Protein AF-A0A453D457-F1 (afdb_monomer_lite)

Organism: Aegilops tauschii subsp. strangulata (NCBI:txid200361)

pLDDT: mean 85.31, std 11.93, range [51.56, 97.19]

Radius of gyration: 21.42 Å; chains: 1; bounding box: 44×26×60 Å

Secondary structure (DSSP, 8-state):
-B-TTT--B---------SSGGGSPPGGGG---------SS----PPPTTTSSTT--EEEEHHHHHHHSPPP-TTSSS-EEEEEEE-TTS-EEEEEEEE---TTEEEEE-

Foldseek 3Di:
DADPPPRRDDDDDDDDDDPDPVRDDPPVVVDDDPPDDDDPADDDDDDDPQCPDPPHFDWDFPVNCVGPDDDWDVVDVFTKDWDWDADPVRDTDIWIWTDDPDPTTTTIHD

InterPro domains:
  IPR003340 B3 DNA binding domain [PF02362] (43-102)
  IPR003340 B3 DNA binding domain [cd10017] (42-102)
  IPR015300 DNA-binding pseudobarrel domain superfamily [G3DSA:2.40.330.10] (41-109)
  IPR015300 DNA-binding pseudobarrel domain superfamily [SSF101936] (34-102)
  IPR044835 Auxin response factor [PTHR31384] (1-102)

Structure (mmCIF, N/CA/C/O backbone):
data_AF-A0A453D457-F1
#
_entry.id   AF-A0A453D457-F1
#
loop_
_atom_site.group_PDB
_atom_site.id
_atom_site.type_symbol
_atom_site.label_atom_id
_atom_site.label_alt_id
_atom_site.label_comp_id
_atom_site.label_asym_id
_atom_site.label_entity_id
_atom_site.label_seq_id
_atom_site.pdbx_PDB_ins_code
_atom_site.Cartn_x
_atom_site.Cartn_y
_atom_site.Cartn_z
_atom_site.occupancy
_atom_site.B_iso_or_equiv
_atom_site.auth_seq_id
_atom_site.auth_comp_id
_atom_site.auth_asym_id
_atom_site.auth_atom_id
_atom_site.pdbx_PDB_model_num
ATOM 1 N N . HIS A 1 1 ? -10.463 -1.370 10.385 1.00 90.31 1 HIS A N 1
ATOM 2 C CA . HIS A 1 1 ? -11.301 -1.405 9.175 1.00 90.31 1 HIS A CA 1
ATOM 3 C C . HIS A 1 1 ? -10.712 -0.441 8.162 1.00 90.31 1 HIS A C 1
ATOM 5 O O . HIS A 1 1 ? -9.979 0.457 8.572 1.00 90.31 1 HIS A O 1
ATOM 11 N N . ALA A 1 2 ? -10.993 -0.649 6.882 1.00 95.75 2 ALA A N 1
ATOM 12 C CA . ALA A 1 2 ? -10.614 0.260 5.812 1.00 95.75 2 ALA A CA 1
ATOM 13 C C . ALA A 1 2 ? -11.781 0.356 4.824 1.00 95.75 2 ALA A C 1
ATOM 15 O O . ALA A 1 2 ? -12.472 -0.641 4.598 1.00 95.75 2 ALA A O 1
ATOM 16 N N . ASP A 1 3 ? -12.028 1.546 4.292 1.00 96.06 3 ASP A N 1
ATOM 17 C CA . ASP A 1 3 ? -12.982 1.746 3.205 1.00 96.06 3 ASP A CA 1
ATOM 18 C C . ASP A 1 3 ? -12.431 1.172 1.890 1.00 96.06 3 ASP A C 1
ATOM 20 O O . ASP A 1 3 ? -11.255 1.359 1.584 1.00 96.06 3 ASP A O 1
ATOM 24 N N . LYS A 1 4 ? -13.260 0.445 1.130 1.00 94.12 4 LYS A N 1
ATOM 25 C CA . LYS A 1 4 ? -12.807 -0.323 -0.046 1.00 94.12 4 LYS A CA 1
ATOM 26 C C . LYS A 1 4 ? -12.494 0.530 -1.271 1.00 94.12 4 LYS A C 1
ATOM 28 O O . LYS A 1 4 ? -11.745 0.073 -2.127 1.00 94.12 4 LYS A O 1
ATOM 33 N N . ASP A 1 5 ? -13.080 1.719 -1.361 1.00 94.31 5 ASP A N 1
ATOM 34 C CA . ASP A 1 5 ? -12.950 2.579 -2.537 1.00 94.31 5 ASP A CA 1
ATOM 35 C C . ASP A 1 5 ? -11.912 3.688 -2.310 1.00 94.31 5 ASP A C 1
ATOM 37 O O . ASP A 1 5 ? -11.273 4.149 -3.255 1.00 94.31 5 ASP A O 1
ATOM 41 N N . THR A 1 6 ? -11.739 4.122 -1.057 1.00 96.31 6 THR A N 1
ATOM 42 C CA . THR A 1 6 ? -10.882 5.263 -0.688 1.00 96.31 6 THR A CA 1
ATOM 43 C C . THR A 1 6 ? -9.640 4.892 0.123 1.00 96.31 6 THR A C 1
ATOM 45 O O . THR A 1 6 ? -8.797 5.759 0.357 1.00 96.31 6 THR A O 1
ATOM 48 N N . ASP A 1 7 ? -9.527 3.638 0.574 1.00 94.62 7 ASP A N 1
ATOM 49 C CA . ASP A 1 7 ? -8.486 3.150 1.490 1.00 94.62 7 ASP A CA 1
ATOM 50 C C . ASP A 1 7 ? -8.428 3.879 2.852 1.00 94.62 7 ASP A C 1
ATOM 52 O O . ASP A 1 7 ? -7.460 3.733 3.606 1.00 94.62 7 ASP A O 1
ATOM 56 N N . GLU A 1 8 ? -9.465 4.640 3.224 1.00 97.19 8 GLU A N 1
ATOM 57 C CA . GLU A 1 8 ? -9.516 5.334 4.514 1.00 97.19 8 GLU A CA 1
ATOM 58 C C . GLU A 1 8 ? -9.574 4.329 5.676 1.00 97.19 8 GLU A C 1
ATOM 60 O O . GLU A 1 8 ? -10.510 3.535 5.802 1.00 97.19 8 GLU A O 1
ATOM 65 N N . VAL A 1 9 ? -8.565 4.362 6.554 1.00 95.62 9 VAL A N 1
ATOM 66 C CA . VAL A 1 9 ? -8.450 3.455 7.704 1.00 95.62 9 VAL A CA 1
ATOM 67 C C . VAL A 1 9 ? -9.111 4.027 8.956 1.00 95.62 9 VAL A C 1
ATOM 69 O O . VAL A 1 9 ? -8.867 5.165 9.348 1.00 95.62 9 VAL A O 1
ATOM 72 N N . TYR A 1 10 ? -9.893 3.200 9.650 1.00 94.06 10 TYR A N 1
ATOM 73 C CA . TYR A 1 10 ? -10.569 3.592 10.888 1.00 94.06 10 TYR A CA 1
ATOM 74 C C . TYR A 1 10 ? -10.682 2.444 11.897 1.00 94.06 10 TYR A C 1
ATOM 76 O O . TYR A 1 10 ? -10.624 1.247 11.576 1.00 94.06 10 TYR A O 1
ATOM 84 N N . ALA A 1 11 ? -10.871 2.831 13.157 1.00 93.12 11 ALA A N 1
ATOM 85 C CA . ALA A 1 11 ? -11.139 1.933 14.268 1.00 93.12 11 ALA A CA 1
ATOM 86 C C . ALA A 1 11 ? -12.505 2.255 14.873 1.00 93.12 11 ALA A C 1
ATOM 88 O O . ALA A 1 11 ? -12.863 3.417 15.043 1.00 93.12 11 ALA A O 1
ATOM 89 N N . GLN A 1 12 ? -13.250 1.212 15.226 1.00 91.75 12 GLN A N 1
ATOM 90 C CA . GLN A 1 12 ? -14.482 1.354 15.984 1.00 91.75 12 GLN A CA 1
ATOM 91 C C . GLN A 1 12 ? -14.159 1.124 17.456 1.00 91.75 12 GLN A C 1
ATOM 93 O O . GLN A 1 12 ? -13.641 0.071 17.826 1.00 91.75 12 GLN A O 1
ATOM 98 N N . MET A 1 13 ? -14.456 2.116 18.286 1.00 90.31 13 MET A N 1
ATOM 99 C CA . MET A 1 13 ? -14.291 2.025 19.731 1.00 90.31 13 MET A CA 1
ATOM 100 C C . MET A 1 13 ? -15.670 1.982 20.374 1.00 90.31 13 MET A C 1
ATOM 102 O O . MET A 1 13 ? -16.509 2.837 20.100 1.00 90.31 13 MET A O 1
ATOM 106 N N . THR A 1 14 ? -15.903 0.990 21.229 1.00 88.44 14 THR A N 1
ATOM 107 C CA . THR A 1 14 ? -17.098 0.951 22.076 1.00 88.44 14 THR A CA 1
ATOM 108 C C . THR A 1 14 ? -16.702 1.481 23.442 1.00 88.44 14 THR A C 1
ATOM 110 O O . THR A 1 14 ? -15.852 0.894 24.109 1.00 88.44 14 THR A O 1
ATOM 113 N N . LEU A 1 15 ? -17.276 2.619 23.825 1.00 89.50 15 LEU A N 1
ATOM 114 C CA . LEU A 1 15 ? -17.000 3.272 25.098 1.00 89.50 15 LEU A CA 1
ATOM 115 C C . LEU A 1 15 ? -18.182 3.062 26.036 1.00 89.50 15 LEU A C 1
ATOM 117 O O . LEU A 1 15 ? -19.332 3.251 25.643 1.00 89.50 15 LEU A O 1
ATOM 121 N N . GLN A 1 16 ? -17.886 2.711 27.281 1.00 86.31 16 GLN A N 1
ATOM 122 C CA . GLN A 1 16 ? -18.880 2.617 28.336 1.00 86.31 16 GLN A CA 1
ATOM 123 C C . GLN A 1 16 ? -18.668 3.758 29.334 1.00 86.31 16 GLN A C 1
ATOM 125 O O . GLN A 1 16 ? -17.585 3.850 29.915 1.00 86.31 16 GLN A O 1
ATOM 130 N N . PRO A 1 17 ? -19.676 4.617 29.557 1.00 89.88 17 PRO A N 1
ATOM 131 C CA . PRO A 1 17 ? -19.649 5.568 30.657 1.00 89.88 17 PRO A CA 1
ATOM 132 C C . PRO A 1 17 ? -19.636 4.826 31.994 1.00 89.88 17 PRO A C 1
ATOM 134 O O . PRO A 1 17 ? -20.397 3.880 32.195 1.00 89.88 17 PRO A O 1
ATOM 137 N N . VAL A 1 18 ? -18.788 5.274 32.913 1.00 91.31 18 VAL A N 1
ATOM 138 C CA . VAL A 1 18 ? -18.645 4.697 34.251 1.00 91.31 18 VAL A CA 1
ATOM 139 C C . VAL A 1 18 ? -18.879 5.819 35.254 1.00 91.31 18 VAL A C 1
ATOM 141 O O . VAL A 1 18 ? -18.205 6.846 35.189 1.00 91.31 18 VAL A O 1
ATOM 144 N N . ASN A 1 19 ? -19.839 5.634 36.163 1.00 89.94 19 ASN A N 1
ATOM 145 C CA . ASN A 1 19 ? -20.190 6.637 37.175 1.00 89.94 19 ASN A CA 1
ATOM 146 C C . ASN A 1 19 ? -19.548 6.339 38.539 1.00 89.94 19 ASN A C 1
ATOM 148 O O . ASN A 1 19 ? -19.462 7.226 39.387 1.00 89.94 19 ASN A O 1
ATOM 152 N N . SER A 1 20 ? -19.099 5.100 38.755 1.00 90.38 20 SER A N 1
ATOM 153 C CA . SER A 1 20 ? -18.427 4.651 39.971 1.00 90.38 20 SER A CA 1
ATOM 154 C C . SER A 1 20 ? -17.455 3.505 39.675 1.00 90.38 20 SER A C 1
ATOM 156 O O . SER A 1 20 ? -17.629 2.773 38.703 1.00 90.38 20 SER A O 1
ATOM 158 N N . GLU A 1 21 ? -16.437 3.305 40.517 1.00 82.00 21 GLU A N 1
ATOM 159 C CA . GLU A 1 21 ? -15.457 2.222 40.320 1.00 82.00 21 GLU A CA 1
ATOM 160 C C . GLU A 1 21 ? -16.087 0.817 40.340 1.00 82.00 21 GLU A C 1
ATOM 162 O O . GLU A 1 21 ? -15.538 -0.110 39.750 1.00 82.00 21 GLU A O 1
ATOM 167 N N . THR A 1 22 ? -17.266 0.655 40.952 1.00 83.25 22 THR A N 1
ATOM 168 C CA . THR A 1 22 ? -18.022 -0.607 40.939 1.00 83.25 22 THR A CA 1
ATOM 169 C C . THR A 1 22 ? -18.646 -0.936 39.582 1.00 83.25 22 THR A C 1
ATOM 171 O O . THR A 1 22 ? -18.962 -2.097 39.340 1.00 83.25 22 THR A O 1
ATOM 174 N N . ASP A 1 23 ? -18.792 0.051 38.690 1.00 80.50 23 ASP A N 1
ATOM 175 C CA . ASP A 1 23 ? -19.353 -0.127 37.342 1.00 80.50 23 ASP A CA 1
ATOM 176 C C . ASP A 1 23 ? -18.276 -0.486 36.295 1.00 80.50 23 ASP A C 1
ATOM 178 O O . ASP A 1 23 ? -18.583 -0.689 35.117 1.00 80.50 23 ASP A O 1
ATOM 182 N N . VAL A 1 24 ? -16.999 -0.541 36.700 1.00 83.31 24 VAL A N 1
ATOM 183 C CA . VAL A 1 24 ? -15.875 -0.879 35.818 1.00 83.31 24 VAL A CA 1
ATOM 184 C C . VAL A 1 24 ? -15.865 -2.381 35.546 1.00 83.31 24 VAL A C 1
ATOM 186 O O . VAL A 1 24 ? -15.688 -3.194 36.454 1.00 83.31 24 VAL A O 1
ATOM 189 N N . PHE A 1 25 ? -15.980 -2.766 34.274 1.00 80.62 25 PHE A N 1
ATOM 190 C CA . PHE A 1 25 ? -15.813 -4.164 33.886 1.00 80.62 25 PHE A CA 1
ATOM 191 C C . PHE A 1 25 ? -14.380 -4.648 34.172 1.00 80.62 25 PHE A C 1
ATOM 193 O O . PHE A 1 25 ? -13.416 -4.001 33.749 1.00 80.62 25 PHE A O 1
ATOM 200 N N . PRO A 1 26 ? -14.199 -5.807 34.835 1.00 74.19 26 PRO A N 1
ATOM 201 C CA . PRO A 1 26 ? -12.873 -6.349 35.094 1.00 74.19 26 PRO A CA 1
ATOM 202 C C . PRO A 1 26 ? -12.127 -6.626 33.784 1.00 74.19 26 PRO A C 1
ATOM 204 O O . PRO A 1 26 ? -12.620 -7.369 32.936 1.00 74.19 26 PRO A O 1
ATOM 207 N N . ILE A 1 27 ? -10.904 -6.107 33.642 1.00 71.75 27 ILE A N 1
ATOM 208 C CA . ILE A 1 27 ? -10.034 -6.307 32.463 1.00 71.75 27 ILE A CA 1
ATOM 209 C C . ILE A 1 27 ? -9.922 -7.785 32.016 1.00 71.75 27 ILE A C 1
ATOM 211 O O . ILE A 1 27 ? -9.948 -8.025 30.808 1.00 71.75 27 ILE A O 1
ATOM 215 N N . PRO A 1 28 ? -9.866 -8.794 32.916 1.00 67.56 28 PRO A N 1
ATOM 216 C CA . PRO A 1 28 ? -9.824 -10.202 32.510 1.00 67.56 28 PRO A CA 1
ATOM 217 C C . PRO A 1 28 ? -11.055 -10.681 31.721 1.00 67.56 28 PRO A C 1
ATOM 219 O O . PRO A 1 28 ? -10.952 -11.652 30.976 1.00 67.56 28 PRO A O 1
ATOM 222 N N . SER A 1 29 ? -12.209 -10.014 31.863 1.00 62.66 29 SER A N 1
ATOM 223 C CA . SER A 1 29 ? -13.455 -10.372 31.163 1.00 62.66 29 SER A CA 1
ATOM 224 C C . SER A 1 29 ? -13.462 -9.995 29.679 1.00 62.66 29 SER A C 1
ATOM 226 O O . SER A 1 29 ? -14.256 -10.533 28.914 1.00 62.66 29 SER A O 1
ATOM 228 N N . LEU A 1 30 ? -12.548 -9.121 29.253 1.00 63.94 30 LEU A N 1
ATOM 229 C CA . LEU A 1 30 ? -12.456 -8.647 27.874 1.00 63.94 30 LEU A CA 1
ATOM 230 C C . LEU A 1 30 ? -11.604 -9.545 26.945 1.00 63.94 30 LEU A C 1
ATOM 232 O O . LEU A 1 30 ? -11.411 -9.225 25.773 1.00 63.94 30 LEU A O 1
ATOM 236 N N . GLY A 1 31 ? -11.111 -10.686 27.433 1.00 60.56 31 GLY A N 1
ATOM 237 C CA . GLY A 1 31 ? -10.308 -11.617 26.639 1.00 60.56 31 GLY A CA 1
ATOM 238 C C . GLY A 1 31 ? -8.852 -11.180 26.427 1.00 60.56 31 GLY A C 1
ATOM 239 O O . GLY A 1 31 ? -8.401 -10.126 26.877 1.00 60.56 31 GLY A O 1
ATOM 240 N N . SER A 1 32 ? -8.075 -12.047 25.769 1.00 61.16 32 SER A N 1
ATOM 241 C CA . SER A 1 32 ? -6.656 -11.807 25.484 1.00 61.16 32 SER A CA 1
ATOM 242 C C . SER A 1 32 ? -6.516 -10.755 24.387 1.00 61.16 32 SER A C 1
ATOM 244 O O . SER A 1 32 ? -6.563 -11.061 23.196 1.00 61.16 32 SER A O 1
ATOM 246 N N . TYR A 1 33 ? -6.363 -9.495 24.784 1.00 64.94 33 TYR A N 1
ATOM 247 C CA . TYR A 1 33 ? -6.036 -8.424 23.857 1.00 64.94 33 TYR A CA 1
ATOM 248 C C . TYR A 1 33 ? -4.667 -8.667 23.235 1.00 64.94 33 TYR A C 1
ATOM 250 O O . TYR A 1 33 ? -3.626 -8.422 23.854 1.00 64.94 33 TYR A O 1
ATOM 258 N N . ALA A 1 34 ? -4.657 -9.110 21.979 1.00 65.19 34 ALA A N 1
ATOM 259 C CA . ALA A 1 34 ? -3.477 -8.983 21.147 1.00 65.19 34 ALA A CA 1
ATOM 260 C C . ALA A 1 34 ? -3.127 -7.490 21.099 1.00 65.19 34 ALA A C 1
ATOM 262 O O . ALA A 1 34 ? -3.876 -6.680 20.553 1.00 65.19 34 ALA A O 1
ATOM 263 N N . LYS A 1 35 ? -2.018 -7.104 21.741 1.00 66.75 35 LYS A N 1
ATOM 264 C CA . LYS A 1 35 ? -1.527 -5.728 21.666 1.00 66.75 35 LYS A CA 1
ATOM 265 C C . LYS A 1 35 ? -1.382 -5.370 20.191 1.00 66.75 35 LYS A C 1
ATOM 267 O O . LYS A 1 35 ? -0.660 -6.064 19.476 1.00 66.75 35 LYS A O 1
ATOM 272 N N . SER A 1 36 ? -2.029 -4.287 19.767 1.00 73.31 36 SER A N 1
ATOM 273 C CA . SER A 1 36 ? -1.756 -3.688 18.465 1.00 73.31 36 SER A CA 1
ATOM 274 C C . SER A 1 36 ? -0.280 -3.301 18.439 1.00 73.31 36 SER A C 1
ATO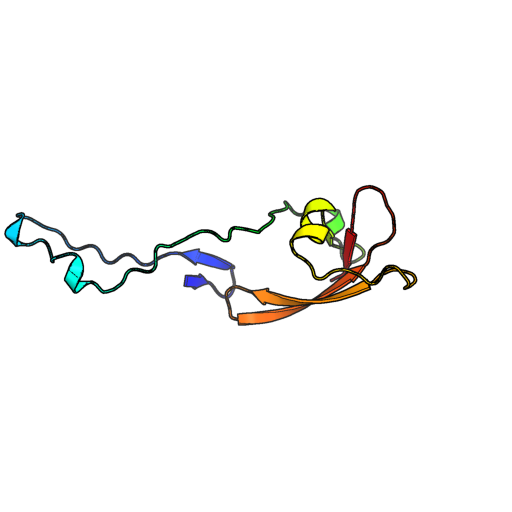M 276 O O . SER A 1 36 ? 0.162 -2.443 19.206 1.00 73.31 36 SER A O 1
ATOM 278 N N . LYS A 1 37 ? 0.513 -4.015 17.642 1.00 80.31 37 LYS A N 1
ATOM 279 C CA . LYS A 1 37 ? 1.929 -3.728 17.431 1.00 80.31 37 LYS A CA 1
ATOM 280 C C . LYS A 1 37 ? 2.117 -3.380 15.970 1.00 80.31 37 LYS A C 1
ATOM 282 O O . LYS A 1 37 ? 1.633 -4.095 15.097 1.00 80.31 37 LYS A O 1
ATOM 287 N N . HIS A 1 38 ? 2.851 -2.305 15.718 1.00 81.06 38 HIS A N 1
ATOM 288 C CA . HIS A 1 38 ? 3.281 -1.989 14.366 1.00 81.06 38 HIS A CA 1
ATOM 289 C C . HIS A 1 38 ? 4.208 -3.090 13.826 1.00 81.06 38 HIS A C 1
ATOM 291 O O . HIS A 1 38 ? 4.960 -3.685 14.610 1.00 81.06 38 HIS A O 1
ATOM 297 N N . PRO A 1 39 ? 4.186 -3.353 12.507 1.00 83.00 39 PRO A N 1
ATOM 298 C CA . PRO A 1 39 ? 5.169 -4.218 11.872 1.00 83.00 39 PRO A CA 1
ATOM 299 C C . PRO A 1 39 ? 6.584 -3.719 12.171 1.00 83.00 39 PRO A C 1
ATOM 301 O O . PRO A 1 39 ? 6.857 -2.522 12.100 1.00 83.00 39 PRO A O 1
ATOM 304 N N . ALA A 1 40 ? 7.496 -4.637 12.491 1.00 81.56 40 ALA A N 1
ATOM 305 C CA . ALA A 1 40 ? 8.892 -4.284 12.751 1.00 81.56 40 ALA A CA 1
ATOM 306 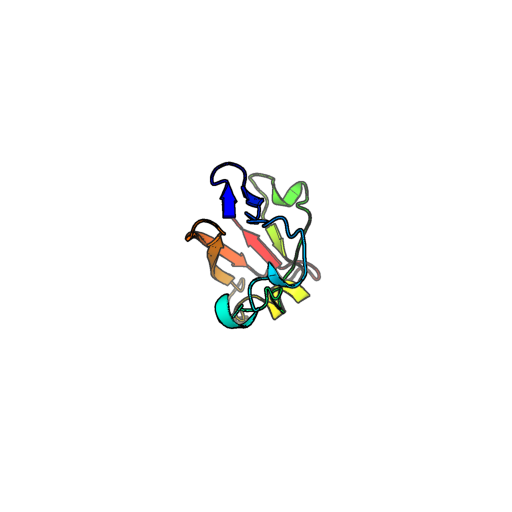C C . ALA A 1 40 ? 9.644 -3.868 11.471 1.00 81.56 40 ALA A C 1
ATOM 308 O O . ALA A 1 40 ? 10.672 -3.189 11.535 1.00 81.56 40 ALA A O 1
ATOM 309 N N . GLU A 1 41 ? 9.140 -4.274 10.304 1.00 90.06 41 GLU A N 1
ATOM 310 C CA . GLU A 1 41 ? 9.769 -4.041 9.010 1.00 90.06 41 GLU A CA 1
ATOM 311 C C . GLU A 1 41 ? 8.746 -3.483 8.024 1.00 90.06 41 GLU A C 1
ATOM 313 O O . GLU A 1 41 ? 7.781 -4.149 7.661 1.00 90.06 41 GLU A O 1
ATOM 318 N N . TYR A 1 42 ? 8.946 -2.231 7.622 1.00 92.12 42 TYR A N 1
ATOM 319 C CA . TYR A 1 42 ? 8.146 -1.544 6.617 1.00 92.12 42 TYR A CA 1
ATOM 320 C C . TYR A 1 42 ? 8.967 -0.408 5.999 1.00 92.12 42 TYR A C 1
ATOM 322 O O . TYR A 1 42 ? 10.024 -0.028 6.515 1.00 92.12 42 TYR A O 1
ATOM 330 N N . PHE A 1 43 ? 8.471 0.154 4.902 1.00 93.25 43 PHE A N 1
ATOM 331 C CA . PHE A 1 43 ? 8.936 1.430 4.373 1.00 93.25 43 PHE A CA 1
ATOM 332 C C . PHE A 1 43 ? 7.740 2.242 3.886 1.00 93.25 43 PHE A C 1
ATOM 334 O O . PHE A 1 43 ? 6.738 1.678 3.453 1.00 93.25 43 PHE A O 1
ATOM 341 N N . CYS A 1 44 ? 7.867 3.564 3.940 1.00 93.44 44 CYS A N 1
ATOM 342 C CA . CYS A 1 44 ? 6.901 4.490 3.366 1.00 93.44 44 CYS A CA 1
ATOM 343 C C . CYS A 1 44 ? 7.639 5.406 2.394 1.00 93.44 44 CYS A C 1
ATOM 345 O O . CYS A 1 44 ? 8.761 5.840 2.672 1.00 93.44 44 CYS A O 1
ATOM 347 N N . LYS A 1 45 ? 7.014 5.705 1.258 1.00 90.88 45 LYS A N 1
ATOM 348 C CA . LYS A 1 45 ? 7.564 6.607 0.251 1.00 90.88 45 LYS A CA 1
ATOM 349 C C . LYS A 1 45 ? 6.458 7.512 -0.275 1.00 90.88 45 LYS A C 1
ATOM 351 O O . LYS A 1 45 ? 5.419 7.025 -0.705 1.00 90.88 45 LYS A O 1
ATOM 356 N N . ASN A 1 46 ? 6.729 8.814 -0.308 1.00 94.75 46 ASN A N 1
ATOM 357 C CA . ASN A 1 46 ? 5.904 9.756 -1.055 1.00 94.75 46 ASN A CA 1
ATOM 358 C C . ASN A 1 46 ? 6.121 9.519 -2.552 1.00 94.75 46 ASN A C 1
ATOM 360 O O . ASN A 1 46 ? 7.265 9.538 -3.021 1.00 94.75 46 ASN A O 1
ATOM 364 N N . LEU A 1 47 ? 5.037 9.279 -3.289 1.00 92.38 47 LEU A N 1
ATOM 365 C CA . LEU A 1 47 ? 5.108 9.070 -4.730 1.00 92.38 47 LEU A CA 1
ATOM 366 C C . LEU A 1 47 ? 5.601 10.343 -5.421 1.00 92.38 47 LEU A C 1
ATOM 368 O O . LEU A 1 47 ? 5.116 11.445 -5.167 1.00 92.38 47 LEU A O 1
ATOM 372 N N . THR A 1 48 ? 6.586 10.182 -6.295 1.00 91.69 48 THR A N 1
ATOM 373 C CA . THR A 1 48 ? 7.099 11.249 -7.156 1.00 91.69 48 THR A CA 1
ATOM 374 C C . THR A 1 48 ? 6.348 11.260 -8.486 1.00 91.69 48 THR A C 1
ATOM 376 O O . THR A 1 48 ? 5.724 10.268 -8.860 1.00 91.69 48 THR A O 1
ATOM 379 N N . ALA A 1 49 ? 6.457 12.349 -9.252 1.00 91.94 49 ALA A N 1
ATOM 380 C CA . ALA A 1 49 ? 5.819 12.451 -10.569 1.00 91.94 49 ALA A CA 1
ATOM 381 C C . ALA A 1 49 ? 6.228 11.320 -11.535 1.00 91.94 49 ALA A C 1
ATOM 383 O O . ALA A 1 49 ? 5.432 10.900 -12.370 1.00 91.94 49 ALA A O 1
ATOM 384 N N . SER A 1 50 ? 7.454 10.796 -11.422 1.00 88.94 50 SER A N 1
ATOM 385 C CA . SER A 1 50 ? 7.886 9.652 -12.231 1.00 88.94 50 SER A CA 1
ATOM 386 C C . SER A 1 50 ? 7.229 8.339 -11.809 1.00 88.94 50 SER A C 1
ATOM 388 O O . SER A 1 50 ? 6.978 7.504 -12.674 1.00 88.94 50 SER A O 1
ATOM 390 N N . ASP A 1 51 ? 6.927 8.160 -10.516 1.00 90.19 51 ASP A N 1
ATOM 391 C CA . ASP A 1 51 ? 6.299 6.932 -10.007 1.00 90.19 51 ASP A CA 1
ATOM 392 C C . ASP A 1 51 ? 4.844 6.793 -10.481 1.00 90.19 51 ASP A C 1
ATOM 394 O O . ASP A 1 51 ? 4.360 5.678 -10.633 1.00 90.19 51 ASP A O 1
ATOM 398 N N . THR A 1 52 ? 4.155 7.915 -10.716 1.00 90.44 52 THR A N 1
ATOM 399 C CA . THR A 1 52 ? 2.751 7.957 -11.166 1.00 90.44 52 THR A CA 1
ATOM 400 C C . THR A 1 52 ? 2.597 8.150 -12.675 1.00 90.44 52 THR A C 1
ATOM 402 O O . THR A 1 52 ? 1.482 8.155 -13.193 1.00 90.44 52 THR A O 1
ATOM 405 N N . SER A 1 53 ? 3.702 8.325 -13.403 1.00 89.75 53 SER A N 1
ATOM 406 C CA . SER A 1 53 ? 3.666 8.452 -14.858 1.00 89.75 53 SER A CA 1
ATOM 407 C C . SER A 1 53 ? 3.395 7.101 -15.526 1.00 89.75 53 SER A C 1
ATOM 409 O O . SER A 1 53 ? 3.946 6.081 -15.126 1.00 89.75 53 SER A O 1
ATOM 411 N N . THR A 1 54 ? 2.608 7.095 -16.604 1.00 83.44 54 THR A N 1
ATOM 412 C CA . THR A 1 54 ? 2.219 5.869 -17.335 1.00 83.44 54 THR A CA 1
ATOM 413 C C . THR A 1 54 ? 3.385 5.110 -17.967 1.00 83.44 54 THR A C 1
ATOM 415 O O . THR A 1 54 ? 3.261 3.930 -18.271 1.00 83.44 54 THR A O 1
ATOM 418 N N . HIS A 1 55 ? 4.508 5.790 -18.188 1.00 78.62 55 HIS A N 1
ATOM 419 C CA . HIS A 1 55 ? 5.718 5.220 -18.786 1.00 78.62 55 HIS A CA 1
ATOM 420 C C . HIS A 1 55 ? 6.830 5.000 -17.749 1.00 78.62 55 HIS A C 1
ATOM 422 O O . HIS A 1 55 ? 7.911 4.515 -18.087 1.00 78.62 55 HIS A O 1
ATOM 428 N N . GLY A 1 56 ? 6.593 5.422 -16.507 1.00 75.12 56 GLY A N 1
ATOM 429 C CA . GLY A 1 56 ? 7.525 5.281 -15.404 1.00 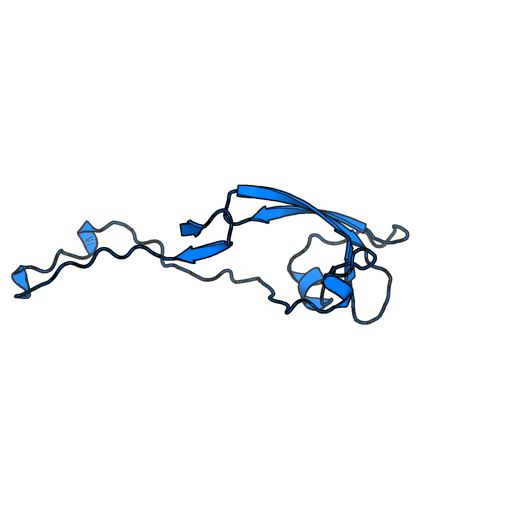75.12 56 GLY A CA 1
ATOM 430 C C . GLY A 1 56 ? 7.331 3.973 -14.651 1.00 75.12 56 GLY A C 1
ATOM 431 O O . GLY A 1 56 ? 6.554 3.101 -15.024 1.00 75.12 56 GLY A O 1
ATOM 432 N N . GLY A 1 57 ? 8.080 3.840 -13.567 1.00 85.69 57 GLY A N 1
ATOM 433 C CA . GLY A 1 57 ? 7.903 2.772 -12.595 1.00 85.69 57 GLY A CA 1
ATOM 434 C C . GLY A 1 57 ? 8.130 3.321 -11.197 1.00 85.69 57 GLY A C 1
ATOM 435 O O . GLY A 1 57 ? 8.654 4.424 -11.023 1.00 85.69 57 GLY A O 1
ATOM 436 N N . PHE A 1 58 ? 7.777 2.530 -10.198 1.00 90.31 58 PHE A N 1
ATOM 437 C CA . PHE A 1 58 ? 7.998 2.850 -8.802 1.00 90.31 58 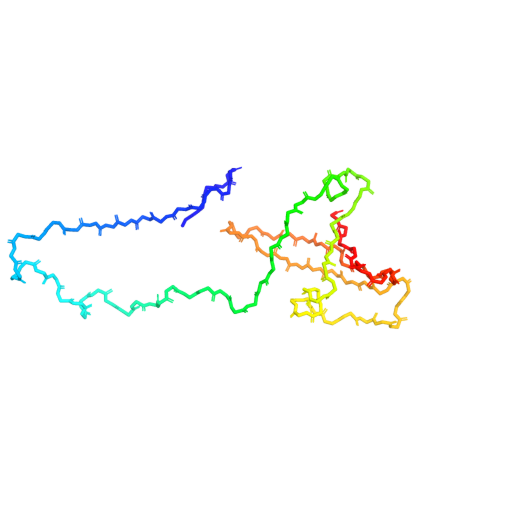PHE A CA 1
ATOM 438 C C . PHE A 1 58 ? 9.458 2.617 -8.406 1.00 90.31 58 PHE A C 1
ATOM 440 O O . PHE A 1 58 ? 9.961 1.492 -8.420 1.00 90.31 58 PHE A O 1
ATOM 447 N N . SER A 1 59 ? 10.163 3.677 -8.015 1.00 90.19 59 SER A N 1
ATOM 448 C CA . SER A 1 59 ? 11.548 3.553 -7.537 1.00 90.19 59 SER A CA 1
ATOM 449 C C . SER A 1 59 ? 11.597 3.177 -6.055 1.00 90.19 59 SER A C 1
ATOM 451 O O . SER A 1 59 ? 11.182 3.958 -5.201 1.00 90.19 59 SER A O 1
ATOM 453 N N . VAL A 1 60 ? 12.149 2.016 -5.724 1.00 90.00 60 VAL A N 1
ATOM 454 C CA . VAL A 1 60 ? 12.303 1.546 -4.342 1.00 90.00 60 VAL A CA 1
ATOM 455 C C . VAL A 1 60 ? 13.706 1.897 -3.835 1.00 90.00 60 VAL A C 1
ATOM 457 O O . VAL A 1 60 ? 14.688 1.549 -4.503 1.00 90.00 60 VAL A O 1
ATOM 460 N N . PRO A 1 61 ? 13.843 2.547 -2.659 1.00 89.00 61 PRO A N 1
ATOM 461 C CA . PRO A 1 61 ? 15.144 2.759 -2.037 1.00 89.00 61 PRO A CA 1
ATOM 462 C C . PRO A 1 61 ? 15.856 1.426 -1.802 1.00 89.00 61 PRO A C 1
ATOM 464 O O . PRO A 1 61 ? 15.270 0.503 -1.235 1.00 89.00 61 PRO A O 1
ATOM 467 N N . ARG A 1 62 ? 17.139 1.340 -2.165 1.00 84.69 62 ARG A N 1
ATOM 468 C CA . ARG A 1 62 ? 17.927 0.098 -2.072 1.00 84.69 62 ARG A CA 1
ATOM 469 C C . ARG A 1 62 ? 17.812 -0.605 -0.711 1.00 84.69 62 ARG A C 1
ATOM 471 O O . ARG A 1 62 ? 17.518 -1.793 -0.665 1.00 84.69 62 ARG A O 1
ATOM 478 N N . ARG A 1 63 ? 17.958 0.143 0.390 1.00 86.69 63 ARG A N 1
ATOM 479 C CA . ARG A 1 63 ? 17.859 -0.398 1.762 1.00 86.69 63 ARG A CA 1
ATOM 480 C C . ARG A 1 63 ? 16.491 -1.015 2.072 1.00 86.69 63 ARG A C 1
ATOM 482 O O . ARG A 1 63 ? 16.419 -1.955 2.852 1.00 86.69 63 ARG A O 1
ATOM 489 N N . ALA A 1 64 ? 15.414 -0.476 1.496 1.00 90.62 64 ALA A N 1
ATOM 490 C CA . ALA A 1 64 ? 14.072 -1.019 1.680 1.00 90.62 64 ALA A CA 1
ATOM 491 C C . ALA A 1 64 ? 13.896 -2.314 0.877 1.00 90.62 64 ALA A C 1
ATOM 493 O O . ALA A 1 64 ? 13.409 -3.297 1.425 1.00 90.62 64 ALA A O 1
ATOM 494 N N . ALA A 1 65 ? 14.358 -2.338 -0.378 1.00 90.31 65 ALA A N 1
ATOM 495 C CA . ALA A 1 65 ? 14.293 -3.526 -1.227 1.00 90.31 65 ALA A CA 1
ATOM 496 C C . ALA A 1 65 ? 15.095 -4.701 -0.642 1.00 90.31 65 ALA A C 1
ATOM 498 O O . ALA A 1 65 ? 14.574 -5.806 -0.554 1.00 90.31 65 ALA A O 1
ATOM 499 N N . GLU A 1 66 ? 16.329 -4.456 -0.186 1.00 88.38 66 GLU A N 1
ATOM 500 C CA . GLU A 1 66 ? 17.192 -5.486 0.418 1.00 88.38 66 GLU A CA 1
ATOM 501 C C . GLU A 1 66 ? 16.627 -6.050 1.730 1.00 88.38 66 GLU A C 1
ATOM 503 O O . GLU A 1 66 ? 16.902 -7.198 2.067 1.00 88.38 66 GLU A O 1
ATOM 508 N N . LYS A 1 67 ? 15.856 -5.247 2.474 1.00 91.50 67 LYS A N 1
ATOM 509 C CA . LYS A 1 67 ? 15.268 -5.658 3.752 1.00 91.50 67 LYS A CA 1
ATOM 510 C C . LYS A 1 67 ? 13.934 -6.388 3.585 1.00 91.50 67 LYS A C 1
ATOM 512 O O . LYS A 1 67 ? 13.675 -7.331 4.318 1.00 91.50 67 LYS A O 1
ATOM 517 N N . LEU A 1 68 ? 13.075 -5.922 2.677 1.00 93.06 68 LEU A N 1
ATOM 518 C CA . LEU A 1 68 ? 11.666 -6.333 2.628 1.00 93.06 68 LEU A CA 1
ATOM 519 C C . LEU A 1 68 ? 11.344 -7.329 1.519 1.00 93.06 68 LEU A C 1
ATOM 521 O O . LEU A 1 68 ? 10.344 -8.036 1.618 1.00 93.06 68 LEU A O 1
ATOM 525 N N . PHE A 1 69 ? 12.126 -7.357 0.442 1.00 92.88 69 PHE A N 1
ATOM 526 C CA . PHE A 1 69 ? 11.851 -8.240 -0.685 1.00 92.88 69 PHE A CA 1
ATOM 527 C C . PHE A 1 69 ? 12.690 -9.516 -0.590 1.00 92.88 69 PHE A C 1
ATOM 529 O O . PHE A 1 69 ? 13.791 -9.493 -0.036 1.00 92.88 69 PHE A O 1
ATOM 536 N N . PRO A 1 70 ? 12.215 -10.629 -1.175 1.00 94.75 70 PRO A N 1
ATOM 537 C CA . PRO A 1 70 ? 13.059 -11.794 -1.399 1.00 94.75 70 PRO A CA 1
ATOM 538 C C . PRO A 1 70 ? 14.337 -11.411 -2.154 1.00 94.75 70 PRO A C 1
ATOM 540 O O . PRO A 1 70 ? 14.338 -10.480 -2.968 1.00 94.75 70 PRO A O 1
ATOM 543 N N . GLN A 1 71 ? 15.431 -12.122 -1.879 1.00 92.50 71 GLN A N 1
ATOM 544 C CA . GLN A 1 71 ? 16.707 -11.853 -2.536 1.00 92.50 71 GLN A CA 1
ATOM 545 C C . GLN A 1 71 ? 16.611 -12.117 -4.042 1.00 92.50 71 GLN A C 1
ATOM 547 O O . GLN A 1 71 ? 16.128 -13.164 -4.466 1.00 92.50 71 GLN A O 1
ATOM 552 N N . LEU A 1 72 ? 17.106 -11.170 -4.840 1.00 91.62 72 LEU A N 1
ATOM 553 C CA . LEU A 1 72 ? 17.203 -11.319 -6.289 1.00 91.62 72 LEU A CA 1
ATOM 554 C C . LEU A 1 72 ? 18.329 -12.281 -6.679 1.00 91.62 72 LEU A C 1
ATOM 556 O O . LEU A 1 72 ? 19.414 -12.252 -6.096 1.00 91.62 72 LEU A O 1
ATOM 560 N N . ASP A 1 73 ? 18.104 -13.039 -7.750 1.00 92.94 73 ASP A N 1
ATOM 561 C CA . ASP A 1 73 ? 19.175 -13.725 -8.465 1.00 92.94 73 ASP A CA 1
ATOM 562 C C . ASP A 1 73 ? 19.932 -12.731 -9.362 1.00 92.94 73 ASP A C 1
ATOM 564 O O . ASP A 1 73 ? 19.453 -12.300 -10.414 1.00 92.94 73 ASP A O 1
ATOM 568 N N . TYR A 1 74 ? 21.138 -12.359 -8.930 1.00 89.94 74 TYR A N 1
ATOM 569 C CA . TYR A 1 74 ? 22.005 -11.420 -9.646 1.00 89.94 74 TYR A CA 1
ATOM 570 C C . TYR A 1 74 ? 22.745 -12.033 -10.843 1.00 89.94 74 TYR A C 1
ATOM 572 O O . TYR A 1 74 ? 23.439 -11.304 -11.553 1.00 89.94 74 TYR A O 1
ATOM 580 N N . SER A 1 75 ? 22.612 -13.341 -11.090 1.00 93.12 75 SER A N 1
ATOM 581 C CA . SER A 1 75 ? 23.152 -13.971 -12.300 1.00 93.12 75 SER A CA 1
ATOM 582 C C . SER A 1 75 ? 22.319 -13.657 -13.553 1.00 93.12 75 SER 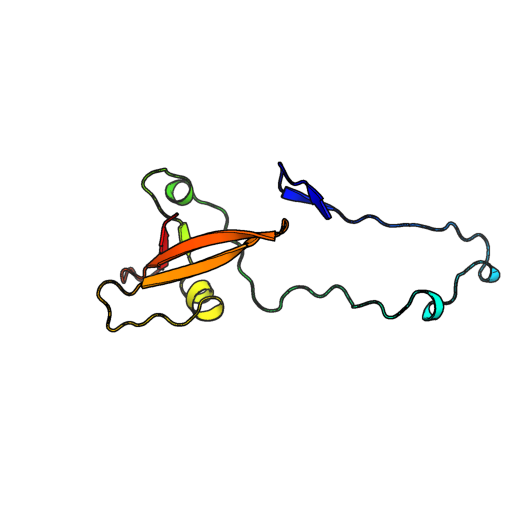A C 1
ATOM 584 O O . SER A 1 75 ? 22.835 -13.713 -14.670 1.00 93.12 75 SER A O 1
ATOM 586 N N . MET A 1 76 ? 21.051 -13.262 -13.379 1.00 90.38 76 MET A N 1
ATOM 587 C CA . MET A 1 76 ? 20.152 -12.849 -14.460 1.00 90.38 76 MET A CA 1
ATOM 588 C C . MET A 1 76 ? 20.495 -11.450 -15.007 1.00 90.38 76 MET A C 1
ATOM 590 O O . MET A 1 76 ? 20.968 -10.578 -14.280 1.00 90.38 76 MET A O 1
ATOM 594 N N . GLN A 1 77 ? 20.182 -11.184 -16.283 1.00 90.00 77 GLN A N 1
ATOM 595 C CA . GLN A 1 77 ? 20.374 -9.871 -16.919 1.00 90.00 77 GLN A CA 1
ATOM 596 C C . GLN A 1 77 ? 19.080 -9.345 -17.580 1.00 90.00 77 GLN A C 1
ATOM 598 O O . GLN A 1 77 ? 18.706 -9.839 -18.644 1.00 90.00 77 GLN A O 1
ATOM 603 N N . PRO A 1 78 ? 18.408 -8.318 -17.013 1.00 89.50 78 PRO A N 1
ATOM 604 C CA . PRO A 1 78 ? 18.625 -7.746 -15.678 1.00 89.50 78 PRO A CA 1
ATOM 605 C C . PRO A 1 78 ? 18.086 -8.662 -14.553 1.00 89.50 78 PRO A C 1
ATOM 607 O O . PRO A 1 78 ? 17.116 -9.392 -14.785 1.00 89.50 78 PRO A O 1
ATOM 610 N N . PRO A 1 79 ? 18.631 -8.589 -13.322 1.00 91.94 79 PRO A N 1
ATOM 611 C CA . PRO A 1 79 ? 18.063 -9.276 -12.160 1.00 91.94 79 PRO A CA 1
ATOM 612 C C . PRO A 1 79 ? 16.616 -8.846 -11.920 1.00 91.94 79 PRO A C 1
ATOM 614 O O . PRO A 1 79 ? 16.334 -7.647 -11.814 1.00 91.94 79 PRO A O 1
ATOM 617 N N . ASN A 1 80 ? 15.691 -9.805 -11.868 1.00 93.38 80 ASN A N 1
ATOM 618 C CA . ASN A 1 80 ? 14.276 -9.522 -11.645 1.00 93.38 80 ASN A CA 1
ATOM 619 C C . ASN A 1 80 ? 13.521 -10.682 -10.989 1.00 93.38 80 ASN A C 1
ATOM 621 O O . ASN A 1 80 ? 13.947 -11.828 -11.073 1.00 93.38 80 ASN A O 1
ATOM 625 N N . GLN A 1 81 ? 12.395 -10.358 -10.357 1.00 94.62 81 GLN A N 1
ATOM 626 C CA . GLN A 1 81 ? 11.453 -11.315 -9.775 1.00 94.62 81 GLN A CA 1
ATOM 627 C C . GLN A 1 81 ? 10.030 -10.745 -9.782 1.00 94.62 81 GLN A C 1
ATOM 629 O O . GLN A 1 81 ? 9.840 -9.526 -9.870 1.00 94.62 81 GLN A O 1
ATOM 634 N N . GLU A 1 82 ? 9.041 -11.621 -9.640 1.00 95.88 82 GLU A N 1
ATOM 635 C CA . GLU A 1 82 ? 7.655 -11.231 -9.382 1.00 95.88 82 GLU A CA 1
ATOM 636 C C . GLU A 1 82 ? 7.407 -11.152 -7.874 1.00 95.88 82 GLU A C 1
ATOM 638 O O . GLU A 1 82 ? 7.792 -12.037 -7.111 1.00 95.88 82 GLU A O 1
ATOM 643 N N . LEU A 1 83 ? 6.777 -10.064 -7.442 1.00 95.25 83 LEU A N 1
ATOM 644 C CA . LEU A 1 83 ? 6.322 -9.861 -6.076 1.00 95.25 83 LEU A CA 1
ATOM 645 C C . LEU A 1 83 ? 4.806 -9.949 -6.061 1.00 95.25 83 LEU A C 1
ATOM 647 O O . LEU A 1 83 ? 4.138 -9.215 -6.783 1.00 95.25 83 LEU A O 1
ATOM 651 N N . ILE A 1 84 ? 4.274 -10.814 -5.208 1.00 95.62 84 ILE A N 1
ATOM 652 C CA . ILE A 1 84 ? 2.839 -10.931 -4.977 1.00 95.62 84 ILE A CA 1
ATOM 653 C C . ILE A 1 84 ? 2.559 -10.321 -3.604 1.00 95.62 84 ILE A C 1
ATOM 655 O O . ILE A 1 84 ? 3.040 -10.821 -2.587 1.00 95.62 84 ILE A O 1
ATOM 659 N N . VAL A 1 85 ? 1.809 -9.223 -3.576 1.00 94.75 85 VAL A N 1
ATOM 660 C CA . VAL A 1 85 ? 1.521 -8.443 -2.366 1.00 94.75 85 VAL A CA 1
ATOM 661 C C . VAL A 1 85 ? 0.019 -8.425 -2.128 1.00 94.75 85 VAL A C 1
ATOM 663 O O . VAL A 1 85 ? -0.761 -8.390 -3.074 1.00 94.75 85 VAL A O 1
ATOM 666 N N . ARG A 1 86 ? -0.386 -8.455 -0.861 1.00 95.75 86 ARG A N 1
ATOM 667 C CA . ARG A 1 86 ? -1.785 -8.348 -0.453 1.00 95.75 86 ARG A CA 1
ATOM 668 C C . ARG A 1 86 ? -2.054 -6.974 0.154 1.00 95.75 86 ARG A C 1
ATOM 670 O O . ARG A 1 86 ? -1.264 -6.533 0.988 1.00 95.75 86 ARG A O 1
ATOM 677 N N . ASP A 1 87 ? -3.138 -6.322 -0.256 1.00 94.06 87 ASP A N 1
ATOM 678 C CA . ASP A 1 87 ? -3.582 -5.057 0.342 1.00 94.06 87 ASP A CA 1
ATOM 679 C C . ASP A 1 87 ? -4.457 -5.263 1.599 1.00 94.06 87 ASP A C 1
ATOM 681 O O . ASP A 1 87 ? -4.625 -6.380 2.093 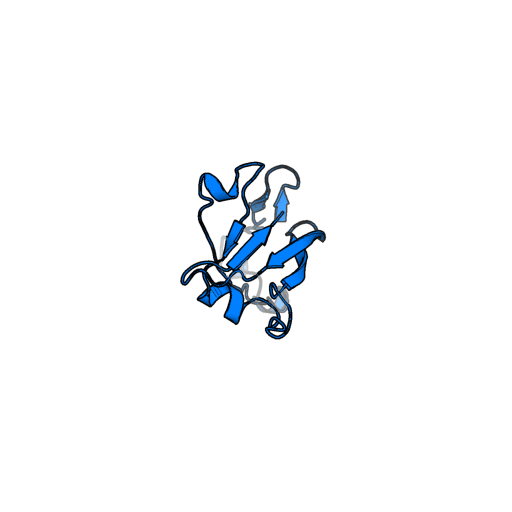1.00 94.06 87 ASP A O 1
ATOM 685 N N . LEU A 1 88 ? -4.994 -4.169 2.152 1.00 94.31 88 LEU A N 1
ATOM 686 C CA . LEU A 1 88 ? -5.851 -4.193 3.346 1.00 94.31 88 LEU A CA 1
ATOM 687 C C . LEU A 1 88 ? -7.233 -4.826 3.109 1.00 94.31 88 LEU A C 1
ATOM 689 O O . LEU A 1 88 ? -7.931 -5.123 4.079 1.00 94.31 88 LEU A O 1
ATOM 693 N N . HIS A 1 89 ? -7.616 -5.034 1.849 1.00 95.56 89 HIS A N 1
ATOM 694 C CA . HIS A 1 89 ? -8.911 -5.570 1.420 1.00 95.56 89 HIS A CA 1
ATOM 695 C C . HIS A 1 89 ? -8.800 -7.002 0.889 1.00 95.56 89 HIS A C 1
ATOM 697 O O . HIS A 1 89 ? -9.722 -7.491 0.239 1.00 95.56 89 HIS A O 1
ATOM 703 N N . ASP A 1 90 ? -7.676 -7.666 1.170 1.00 95.12 90 ASP A N 1
ATOM 704 C CA . ASP A 1 90 ? -7.323 -9.007 0.704 1.00 95.12 90 ASP A CA 1
ATOM 705 C C . ASP A 1 90 ? -7.154 -9.149 -0.824 1.00 95.12 90 ASP A C 1
ATOM 707 O O . ASP A 1 90 ? -7.047 -10.273 -1.327 1.00 95.12 90 ASP A O 1
ATOM 711 N N . ASN A 1 91 ? -7.044 -8.048 -1.579 1.00 95.25 91 ASN A N 1
ATOM 712 C CA . ASN A 1 91 ? -6.727 -8.141 -3.003 1.00 95.25 91 ASN A CA 1
ATOM 713 C C . ASN A 1 91 ? -5.244 -8.463 -3.197 1.00 95.25 91 ASN A C 1
ATOM 715 O O . ASN A 1 91 ? -4.370 -7.936 -2.502 1.00 95.25 91 ASN A O 1
ATOM 719 N N . MET A 1 92 ? -4.960 -9.314 -4.182 1.00 96.56 92 MET A N 1
ATOM 720 C CA . MET A 1 92 ? -3.602 -9.710 -4.542 1.00 96.56 92 MET A CA 1
ATOM 721 C C . MET A 1 92 ? -3.116 -8.893 -5.742 1.00 96.56 92 MET A C 1
ATOM 723 O O . MET A 1 92 ? -3.724 -8.925 -6.811 1.00 96.56 92 MET A O 1
ATOM 727 N N . TRP A 1 93 ? -1.982 -8.221 -5.579 1.00 95.44 93 TRP A N 1
ATOM 728 C CA . TRP A 1 93 ? -1.331 -7.399 -6.591 1.00 95.44 93 TRP A CA 1
ATOM 729 C C . TRP A 1 93 ? 0.003 -8.027 -6.984 1.00 95.44 93 TRP A C 1
ATOM 731 O O . TRP A 1 93 ? 0.804 -8.385 -6.119 1.00 95.44 93 TRP A O 1
ATOM 741 N N . THR A 1 94 ? 0.241 -8.167 -8.287 1.00 95.25 94 THR A N 1
ATOM 742 C CA . THR A 1 94 ? 1.506 -8.697 -8.811 1.00 95.25 94 THR A CA 1
ATOM 743 C C . THR A 1 94 ? 2.340 -7.551 -9.359 1.00 95.25 94 THR A C 1
ATOM 745 O O . THR A 1 94 ? 1.869 -6.797 -10.204 1.00 95.25 94 THR A O 1
ATOM 748 N N . PHE A 1 95 ? 3.581 -7.433 -8.896 1.00 93.44 95 PHE A N 1
ATOM 749 C CA . PHE A 1 95 ? 4.522 -6.404 -9.326 1.00 93.44 95 PHE A CA 1
ATOM 750 C C . PHE A 1 95 ? 5.803 -7.031 -9.857 1.00 93.44 95 PHE A C 1
ATOM 752 O O . PHE A 1 95 ? 6.299 -8.019 -9.311 1.00 93.44 95 PHE A O 1
ATOM 759 N N . ARG A 1 96 ? 6.408 -6.407 -10.871 1.00 93.19 96 ARG A N 1
ATOM 760 C CA . ARG A 1 96 ? 7.709 -6.840 -11.381 1.00 93.19 96 ARG A CA 1
ATOM 761 C C . ARG A 1 96 ? 8.827 -6.005 -10.766 1.00 93.19 96 ARG A C 1
ATOM 763 O O . ARG A 1 96 ? 9.020 -4.844 -11.127 1.00 93.19 96 ARG A O 1
ATOM 770 N N . HIS A 1 97 ? 9.604 -6.610 -9.873 1.00 92.62 97 HIS A N 1
ATOM 771 C CA . HIS A 1 97 ? 10.789 -5.995 -9.277 1.00 92.62 97 HIS A CA 1
ATOM 772 C C . HIS A 1 97 ? 12.012 -6.242 -10.166 1.00 92.62 97 HIS A C 1
ATOM 774 O O . HIS A 1 97 ? 12.361 -7.391 -10.426 1.00 92.62 97 HIS A O 1
ATOM 780 N N . ILE A 1 98 ? 12.673 -5.176 -10.631 1.00 91.56 98 ILE A N 1
ATOM 781 C CA . ILE A 1 98 ? 13.845 -5.239 -11.514 1.00 91.56 98 ILE A CA 1
ATOM 782 C C . ILE A 1 98 ? 14.967 -4.354 -10.959 1.00 91.56 98 ILE A C 1
ATOM 784 O O . ILE A 1 98 ? 14.808 -3.147 -10.759 1.00 91.56 98 ILE A O 1
ATOM 788 N N . TYR A 1 99 ? 16.158 -4.925 -10.803 1.00 88.31 99 TYR A N 1
ATOM 789 C CA . TYR A 1 99 ? 17.360 -4.159 -10.492 1.00 88.31 99 TYR A CA 1
ATOM 790 C C . TYR A 1 99 ? 18.122 -3.811 -11.776 1.00 88.31 99 TYR A C 1
ATOM 792 O O . TYR A 1 99 ? 18.486 -4.688 -12.554 1.00 88.31 99 TYR A O 1
ATOM 800 N N . ARG A 1 100 ? 18.378 -2.517 -12.012 1.00 83.69 100 ARG A N 1
ATOM 801 C CA . ARG A 1 100 ? 19.084 -2.026 -13.218 1.00 83.69 100 ARG A CA 1
ATOM 802 C C . ARG A 1 100 ? 20.422 -1.334 -12.926 1.00 83.69 100 ARG A C 1
ATOM 804 O O . ARG A 1 100 ? 20.929 -0.609 -13.774 1.00 83.69 100 ARG A O 1
ATOM 811 N N . GLY A 1 101 ? 21.002 -1.528 -11.740 1.00 68.75 101 GLY A N 1
ATOM 812 C CA . GLY A 1 101 ? 22.375 -1.091 -11.450 1.00 68.75 101 GLY A CA 1
ATOM 813 C C . GLY A 1 101 ? 22.593 0.417 -11.271 1.00 68.75 101 GLY A C 1
ATOM 814 O O . GLY A 1 101 ? 23.738 0.842 -11.135 1.00 68.75 101 GLY A O 1
ATOM 815 N N . ARG A 1 102 ? 21.540 1.247 -11.240 1.00 62.69 102 ARG A N 1
ATOM 816 C CA . ARG A 1 102 ? 21.690 2.665 -10.883 1.00 62.69 102 ARG A CA 1
ATOM 817 C C . ARG A 1 102 ? 21.846 2.755 -9.366 1.00 62.69 102 ARG A C 1
ATOM 819 O O . ARG A 1 102 ? 20.998 2.237 -8.647 1.00 62.69 102 ARG A O 1
ATOM 826 N N . VAL A 1 103 ? 22.915 3.411 -8.913 1.00 56.12 103 VAL A N 1
ATOM 827 C CA . VAL A 1 103 ? 23.427 3.483 -7.523 1.00 56.12 103 VAL A CA 1
ATOM 828 C C . VAL A 1 103 ? 22.405 3.814 -6.419 1.00 56.12 103 VAL A C 1
ATOM 830 O O . VAL A 1 103 ? 22.729 3.655 -5.246 1.00 56.12 103 VAL A O 1
ATOM 833 N N . GLU A 1 104 ? 21.170 4.193 -6.754 1.00 51.56 104 GLU A N 1
ATOM 834 C CA . GLU A 1 104 ? 20.161 4.648 -5.791 1.00 51.56 104 GLU A CA 1
ATOM 835 C C . GLU A 1 104 ? 18.776 3.972 -5.909 1.00 51.56 104 GLU A C 1
ATOM 837 O O . GLU A 1 104 ? 17.995 4.075 -4.962 1.00 51.56 104 GLU A O 1
ATOM 842 N N . CYS A 1 105 ? 18.456 3.232 -6.987 1.00 55.66 105 CYS A N 1
ATOM 843 C CA . CYS A 1 105 ? 17.073 2.776 -7.229 1.00 55.66 105 CYS A CA 1
ATOM 844 C C . CYS A 1 105 ? 16.964 1.332 -7.751 1.00 55.66 105 CYS A C 1
ATOM 846 O O . CYS A 1 105 ? 17.435 1.022 -8.849 1.00 55.66 105 CYS A O 1
ATOM 848 N N . CYS A 1 106 ? 16.228 0.482 -7.025 1.00 60.41 106 CYS A N 1
ATOM 849 C CA . CYS A 1 106 ? 15.542 -0.662 -7.630 1.00 60.41 106 CYS A CA 1
ATOM 850 C C . CYS A 1 106 ? 14.270 -0.137 -8.310 1.00 60.41 106 CYS A C 1
ATOM 852 O O . CYS A 1 106 ? 13.551 0.663 -7.713 1.00 60.41 106 CYS A O 1
ATOM 854 N N . LEU A 1 107 ? 13.978 -0.544 -9.545 1.00 61.41 107 LEU A N 1
ATOM 855 C CA . LEU A 1 107 ? 12.738 -0.154 -10.220 1.00 61.41 107 LEU A CA 1
ATOM 856 C C . LEU A 1 107 ? 11.732 -1.294 -10.072 1.00 61.41 107 LEU A C 1
ATOM 858 O O . LEU A 1 107 ? 12.003 -2.423 -10.468 1.00 61.41 107 LEU A O 1
ATOM 862 N N . THR A 1 108 ? 10.569 -0.999 -9.510 1.00 59.88 108 THR A N 1
ATOM 863 C CA . THR A 1 108 ? 9.407 -1.884 -9.570 1.00 59.88 108 THR A CA 1
ATOM 864 C C . THR A 1 108 ? 8.481 -1.328 -10.640 1.00 59.88 108 THR A C 1
ATOM 866 O O . THR A 1 108 ? 8.035 -0.189 -10.535 1.00 59.88 108 THR A O 1
ATOM 869 N N . CYS A 1 109 ? 8.254 -2.079 -11.709 1.00 60.16 109 CYS A N 1
ATOM 870 C CA . CYS A 1 109 ? 7.292 -1.688 -12.735 1.00 60.16 109 CYS A CA 1
ATOM 871 C C . CYS A 1 109 ? 5.910 -2.233 -12.355 1.00 60.16 109 CYS A C 1
ATOM 873 O O . CYS A 1 109 ? 5.808 -3.395 -11.944 1.00 60.16 109 CYS A O 1
ATOM 875 N N . PHE A 1 110 ? 4.906 -1.359 -12.467 1.00 53.91 110 PHE A N 1
ATOM 876 C CA . PHE A 1 110 ? 3.486 -1.702 -12.433 1.00 53.91 110 PHE A CA 1
ATOM 877 C C . PHE A 1 110 ? 3.065 -2.334 -13.760 1.00 53.91 110 PHE A C 1
ATOM 879 O O . PHE A 1 110 ? 3.653 -1.943 -14.798 1.00 53.91 110 PHE A O 1
#

Sequence (110 aa):
HADKDTDEVYAQMTLQPVNSETDVFPIPSLGSYAKSKHPAEYFCKNLTASDTSTHGGFSVPRRAAEKLFPQLDYSMQPPNQELIVRDLHDNMWTFRHIYRGRVECCLTCF